Protein AF-N9R9U5-F1 (afdb_monomer_lite)

Organism: NCBI:txid280147

pLDDT: mean 88.11, std 8.12, range [57.06, 96.94]

Secondary structure (DSSP, 8-state):
--HHHHHHHHHHHHHHHHHSHHHHHHTT-HHHHHHHHHHHHHHHTT-TTEEEEEEETTEEEEEETTS-EEEEESSSS--TT-HHHHHHHHHHHHIIIII--

Radius of gyration: 12.56 Å; chains: 1; bounding box: 31×30×32 Å

Structure (mmCIF, N/CA/C/O backbone):
data_AF-N9R9U5-F1
#
_entry.id   AF-N9R9U5-F1
#
loop_
_atom_site.group_PDB
_atom_site.id
_atom_site.type_symbol
_atom_site.label_atom_id
_atom_site.label_alt_id
_atom_site.label_comp_id
_atom_site.label_asym_id
_atom_site.label_entity_id
_atom_site.label_seq_id
_atom_site.pdbx_PDB_ins_code
_atom_site.Cartn_x
_atom_site.Cartn_y
_atom_site.Cartn_z
_atom_site.occupancy
_atom_site.B_iso_or_equiv
_atom_site.auth_seq_id
_atom_site.auth_comp_id
_atom_site.auth_asym_id
_atom_site.auth_atom_id
_atom_site.pdbx_PDB_model_num
ATOM 1 N N . MET A 1 1 ? 9.917 -7.541 -10.861 1.00 79.75 1 MET A N 1
ATOM 2 C CA . MET A 1 1 ? 9.066 -8.559 -10.193 1.00 79.75 1 MET A CA 1
ATOM 3 C C . MET A 1 1 ? 7.781 -8.653 -10.992 1.00 79.75 1 MET A C 1
ATOM 5 O O . MET A 1 1 ? 7.340 -7.608 -11.439 1.00 79.75 1 MET A O 1
ATOM 9 N N . VAL A 1 2 ? 7.200 -9.837 -11.212 1.00 88.19 2 VAL A N 1
ATOM 10 C CA . VAL A 1 2 ? 5.940 -9.924 -11.981 1.00 88.19 2 VAL A CA 1
ATOM 11 C C . VAL A 1 2 ? 4.761 -9.396 -11.160 1.00 88.19 2 VAL A C 1
ATOM 13 O O . VAL A 1 2 ? 4.727 -9.582 -9.942 1.00 88.19 2 VAL A O 1
ATOM 16 N N . ILE A 1 3 ? 3.782 -8.769 -11.818 1.00 90.50 3 ILE A N 1
ATOM 17 C CA . ILE A 1 3 ? 2.635 -8.125 -11.154 1.00 90.50 3 ILE A CA 1
ATOM 18 C C . ILE A 1 3 ? 1.865 -9.057 -10.204 1.00 90.50 3 ILE A C 1
ATOM 20 O O . ILE A 1 3 ? 1.477 -8.637 -9.117 1.00 90.50 3 ILE A O 1
ATOM 24 N N . SER A 1 4 ? 1.730 -10.344 -10.541 1.00 90.88 4 SER A N 1
ATOM 25 C CA . SER A 1 4 ? 1.052 -11.333 -9.691 1.00 90.88 4 SER A CA 1
ATOM 26 C C . SER A 1 4 ? 1.755 -11.548 -8.347 1.00 90.88 4 SER A C 1
ATOM 28 O O . SER A 1 4 ? 1.096 -11.676 -7.321 1.00 90.88 4 SER A O 1
ATOM 30 N N . GLN A 1 5 ? 3.090 -11.521 -8.319 1.00 91.19 5 GLN A N 1
ATOM 31 C CA . GLN A 1 5 ? 3.861 -11.626 -7.076 1.00 91.19 5 GLN A CA 1
ATOM 32 C C . GLN A 1 5 ? 3.714 -10.370 -6.213 1.00 91.19 5 GLN A C 1
ATOM 34 O O . GLN A 1 5 ? 3.654 -10.480 -4.989 1.00 91.19 5 GLN A O 1
ATOM 39 N N . ILE A 1 6 ? 3.635 -9.190 -6.840 1.00 92.06 6 ILE A N 1
ATOM 40 C CA . ILE A 1 6 ? 3.391 -7.923 -6.139 1.00 92.06 6 ILE A CA 1
ATOM 41 C C . ILE A 1 6 ? 2.003 -7.961 -5.500 1.00 92.06 6 ILE A C 1
ATOM 43 O O . ILE A 1 6 ? 1.889 -7.726 -4.302 1.00 92.06 6 ILE A O 1
ATOM 47 N N . MET A 1 7 ? 0.968 -8.325 -6.264 1.00 95.00 7 MET A N 1
ATOM 48 C CA . MET A 1 7 ? -0.404 -8.445 -5.759 1.00 95.00 7 MET A CA 1
ATOM 49 C C . MET A 1 7 ? -0.491 -9.370 -4.546 1.00 95.00 7 MET A C 1
ATOM 51 O O . MET A 1 7 ? -1.023 -8.957 -3.523 1.00 95.00 7 MET A O 1
ATOM 55 N N . THR A 1 8 ? 0.079 -10.577 -4.620 1.00 95.12 8 THR A N 1
ATOM 56 C CA . THR A 1 8 ? 0.044 -11.533 -3.501 1.00 95.12 8 THR A CA 1
ATOM 57 C C . THR A 1 8 ? 0.717 -10.983 -2.245 1.00 95.12 8 THR A C 1
ATOM 59 O O . THR A 1 8 ? 0.186 -11.137 -1.149 1.00 95.12 8 THR A O 1
ATOM 62 N N . ARG A 1 9 ? 1.873 -10.322 -2.384 1.00 94.31 9 ARG A N 1
ATOM 63 C CA . ARG A 1 9 ? 2.577 -9.732 -1.234 1.00 94.31 9 ARG A CA 1
ATOM 64 C C . ARG A 1 9 ? 1.796 -8.586 -0.611 1.00 94.31 9 ARG A C 1
ATOM 66 O O . ARG A 1 9 ? 1.713 -8.508 0.607 1.00 94.31 9 ARG A O 1
ATOM 73 N N . LEU A 1 10 ? 1.223 -7.715 -1.437 1.00 95.56 10 LEU A N 1
ATOM 74 C CA . LEU A 1 10 ? 0.399 -6.610 -0.961 1.00 95.56 10 LEU A CA 1
ATOM 75 C C . LEU A 1 10 ? -0.873 -7.110 -0.274 1.00 95.56 10 LEU A C 1
ATOM 77 O O . LEU A 1 10 ? -1.281 -6.533 0.726 1.00 95.56 10 LEU A O 1
ATOM 81 N N . ASP A 1 11 ? -1.489 -8.177 -0.785 1.00 96.56 11 ASP A N 1
ATOM 82 C CA . ASP A 1 11 ? -2.679 -8.776 -0.179 1.00 96.56 11 ASP A CA 1
ATOM 83 C C . ASP A 1 11 ? -2.388 -9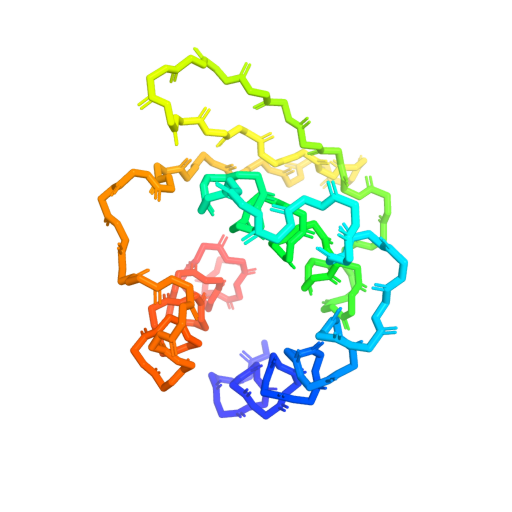.291 1.242 1.00 96.56 11 ASP A C 1
ATOM 85 O O . ASP A 1 11 ? -3.127 -8.976 2.175 1.00 96.56 11 ASP A O 1
ATOM 89 N N . GLN A 1 12 ? -1.258 -9.985 1.414 1.00 95.94 12 GLN A N 1
ATOM 90 C CA . GLN A 1 12 ? -0.770 -10.450 2.717 1.00 95.94 12 GLN A CA 1
ATOM 91 C C . GLN A 1 12 ? -0.420 -9.286 3.651 1.00 95.94 12 GLN A C 1
ATOM 93 O O . GLN A 1 12 ? -0.813 -9.286 4.817 1.00 95.94 12 GLN A O 1
ATOM 98 N N . GLU A 1 13 ? 0.290 -8.279 3.138 1.00 95.62 13 GLU A N 1
ATOM 99 C CA . GLU A 1 13 ? 0.644 -7.079 3.900 1.00 95.62 13 GLU A CA 1
ATOM 100 C C . GLU A 1 13 ? -0.606 -6.327 4.360 1.00 95.62 13 GLU A C 1
ATOM 102 O O . GLU A 1 13 ? -0.641 -5.815 5.471 1.00 95.62 13 GLU A O 1
ATOM 107 N N . TYR A 1 14 ? -1.660 -6.276 3.541 1.00 96.94 14 TYR A N 1
ATOM 108 C CA . TYR A 1 14 ? -2.911 -5.606 3.898 1.00 96.94 14 TYR A CA 1
ATOM 109 C C . TYR A 1 14 ? -3.554 -6.257 5.119 1.00 96.94 14 TYR A C 1
ATOM 111 O O . TYR A 1 14 ? -3.944 -5.562 6.059 1.00 96.94 14 TYR A O 1
ATOM 119 N N . ASP A 1 15 ? -3.607 -7.588 5.144 1.00 96.56 15 ASP A N 1
ATOM 120 C CA . ASP A 1 15 ? -4.185 -8.327 6.264 1.00 96.56 15 ASP A CA 1
ATOM 121 C C . ASP A 1 15 ? -3.353 -8.172 7.547 1.00 96.56 15 ASP A C 1
ATOM 123 O O . ASP A 1 15 ? -3.922 -8.021 8.632 1.00 96.56 15 ASP A O 1
ATOM 127 N N . LEU A 1 16 ? -2.020 -8.133 7.434 1.00 96.12 16 LEU A N 1
ATOM 128 C CA . LEU A 1 16 ? -1.120 -7.842 8.558 1.00 96.12 16 LEU A CA 1
ATOM 129 C C . LEU A 1 16 ? -1.275 -6.398 9.050 1.00 96.12 16 LEU A C 1
ATOM 131 O O . LEU A 1 16 ? -1.366 -6.145 10.253 1.00 96.12 16 LEU A O 1
ATOM 135 N N . PHE A 1 17 ? -1.365 -5.442 8.127 1.00 96.12 17 PHE A N 1
ATOM 136 C CA . PHE A 1 17 ? -1.494 -4.029 8.442 1.00 96.12 17 PHE A CA 1
ATOM 137 C C . PHE A 1 17 ? -2.779 -3.733 9.218 1.00 96.12 17 PHE A C 1
ATOM 139 O O . PHE A 1 17 ? -2.727 -2.970 10.181 1.00 96.12 17 PHE A O 1
ATOM 146 N N . LEU A 1 18 ? -3.906 -4.375 8.887 1.00 95.69 18 LEU A N 1
ATOM 147 C CA . LEU A 1 18 ? -5.160 -4.237 9.644 1.00 95.69 18 LEU A CA 1
ATOM 148 C C . LEU A 1 18 ? -5.027 -4.632 11.126 1.00 95.69 18 LEU A C 1
ATOM 150 O O . LEU A 1 18 ? -5.759 -4.121 11.979 1.00 95.69 18 LEU A O 1
ATOM 154 N N . GLN A 1 19 ? -4.090 -5.525 11.442 1.00 95.56 19 GLN A N 1
ATOM 155 C CA . GLN A 1 19 ? -3.808 -5.972 12.808 1.00 95.56 19 GLN A CA 1
ATOM 156 C C . GLN A 1 19 ? -2.784 -5.074 13.523 1.00 95.56 19 GLN A C 1
ATOM 158 O O . GLN A 1 19 ? -2.610 -5.179 14.736 1.00 95.56 19 GLN A O 1
ATOM 163 N N . SER A 1 20 ? -2.117 -4.172 12.798 1.00 93.69 20 SER A N 1
ATOM 164 C CA . SER A 1 20 ? -1.065 -3.315 13.340 1.00 93.69 20 SER A CA 1
ATOM 165 C C . SER A 1 20 ? -1.603 -2.207 14.253 1.00 93.69 20 SER A C 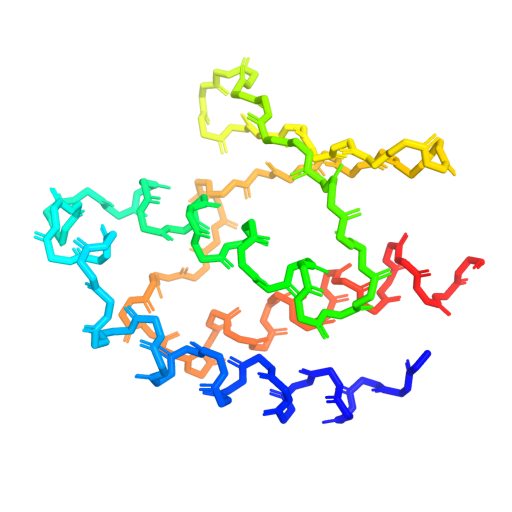1
ATOM 167 O O . SER A 1 20 ? -2.703 -1.674 14.075 1.00 93.69 20 SER A O 1
ATOM 169 N N . GLN A 1 21 ? -0.769 -1.775 15.203 1.00 93.56 21 GLN A N 1
ATOM 170 C CA . GLN A 1 21 ? -1.054 -0.598 16.027 1.00 93.56 21 GLN A CA 1
ATOM 171 C C . GLN A 1 21 ? -1.184 0.676 15.173 1.00 93.56 21 GLN A C 1
ATOM 173 O O . GLN A 1 21 ? -2.012 1.536 15.475 1.00 93.56 21 GLN A O 1
ATOM 178 N N . SER A 1 22 ? -0.417 0.773 14.081 1.00 90.88 22 SER A N 1
ATOM 179 C CA . SER A 1 22 ? -0.464 1.889 13.131 1.00 90.88 22 SER A CA 1
ATOM 180 C C . SER A 1 22 ? -1.850 2.054 12.514 1.00 90.88 22 SER A C 1
ATOM 182 O O . SER A 1 22 ? -2.368 3.172 12.478 1.00 90.88 22 SER A O 1
ATOM 184 N N . TYR A 1 23 ? -2.481 0.949 12.101 1.00 94.00 23 TYR A N 1
ATOM 185 C CA . TYR A 1 23 ? -3.861 0.960 11.619 1.00 94.00 23 TYR A CA 1
ATOM 186 C C . TYR A 1 23 ? -4.827 1.406 12.717 1.00 94.00 23 TYR A C 1
ATOM 188 O O . TYR A 1 23 ? -5.625 2.315 12.499 1.00 94.00 23 TYR A O 1
ATOM 196 N N . GLN A 1 24 ? -4.729 0.836 13.922 1.00 94.06 24 GLN A N 1
ATOM 197 C CA . GLN A 1 24 ? -5.641 1.181 15.020 1.00 94.06 24 GLN A CA 1
ATOM 198 C C . GLN A 1 24 ? -5.570 2.664 15.409 1.00 94.06 24 GLN A C 1
ATOM 200 O O . GLN A 1 24 ? -6.608 3.276 15.664 1.00 94.06 24 GLN A O 1
ATOM 205 N N . ALA A 1 25 ? -4.371 3.254 15.394 1.00 94.31 25 ALA A N 1
ATOM 206 C CA . ALA A 1 25 ? -4.157 4.670 15.682 1.00 94.31 25 ALA A CA 1
ATOM 207 C C . ALA A 1 25 ? -4.744 5.609 14.609 1.00 94.31 25 ALA A C 1
ATOM 209 O O . ALA A 1 25 ? -5.109 6.740 14.924 1.00 94.31 25 ALA A O 1
ATOM 210 N N . HIS A 1 26 ? -4.881 5.147 13.360 1.00 92.75 26 HIS A N 1
ATOM 211 C CA . HIS A 1 26 ? -5.265 5.984 12.214 1.00 92.75 26 HIS A CA 1
ATOM 212 C C . HIS A 1 26 ? -6.544 5.532 11.502 1.00 92.75 26 HIS A C 1
ATOM 214 O O . HIS A 1 26 ? -6.896 6.097 10.470 1.00 92.75 26 HIS A O 1
ATOM 220 N N . LYS A 1 27 ? -7.284 4.564 12.058 1.00 91.19 27 LYS A N 1
ATOM 221 C CA . LYS A 1 27 ? -8.460 3.928 11.432 1.00 91.19 27 LYS A CA 1
ATOM 222 C C . LYS A 1 27 ? -9.557 4.890 10.956 1.00 91.19 27 LYS A C 1
ATOM 224 O O . LYS A 1 27 ? -10.350 4.534 10.093 1.00 91.19 27 LYS A O 1
ATOM 229 N N . ASN A 1 28 ? -9.595 6.104 11.505 1.00 91.31 28 ASN A N 1
ATOM 230 C CA . ASN A 1 28 ? -10.574 7.138 11.163 1.00 91.31 28 ASN A CA 1
ATOM 231 C C . ASN A 1 28 ? -10.101 8.098 10.054 1.00 91.31 28 ASN A C 1
ATOM 233 O O . ASN A 1 28 ? -10.847 8.995 9.675 1.00 91.31 28 ASN A O 1
ATOM 237 N N . SER A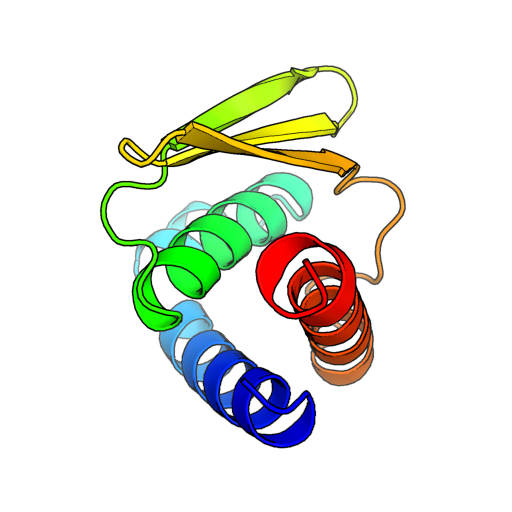 1 29 ? -8.874 7.949 9.545 1.00 92.06 29 SER A N 1
ATOM 238 C CA . SER A 1 29 ? -8.298 8.813 8.512 1.00 92.06 29 SER A CA 1
ATOM 239 C C . SER A 1 29 ? -7.889 7.991 7.296 1.00 92.06 29 SER A C 1
ATOM 241 O O . SER A 1 29 ? -6.833 7.362 7.272 1.00 92.06 29 SER A O 1
ATOM 243 N N . GLU A 1 30 ? -8.724 8.016 6.257 1.00 92.25 30 GLU A N 1
ATOM 244 C CA . GLU A 1 30 ? -8.494 7.245 5.031 1.00 92.25 30 GLU A CA 1
ATOM 245 C C . GLU A 1 30 ? -7.147 7.580 4.379 1.00 92.25 30 GLU A C 1
ATOM 247 O O . GLU A 1 30 ? -6.406 6.680 3.990 1.00 92.25 30 GLU A O 1
ATOM 252 N N . ILE A 1 31 ? -6.800 8.867 4.302 1.00 90.94 31 ILE A N 1
ATOM 253 C CA . ILE A 1 31 ? -5.545 9.294 3.681 1.00 90.94 31 ILE A CA 1
ATOM 254 C C . ILE A 1 31 ? -4.325 8.825 4.485 1.00 90.94 31 ILE A C 1
ATOM 256 O O . ILE A 1 31 ? -3.336 8.387 3.899 1.00 90.94 31 ILE A O 1
ATOM 260 N N . ALA A 1 32 ? -4.413 8.841 5.821 1.00 90.56 32 ALA A N 1
ATOM 261 C CA . ALA A 1 32 ? -3.339 8.358 6.680 1.00 90.56 32 ALA A CA 1
ATOM 262 C C . ALA A 1 32 ? -3.169 6.841 6.552 1.00 90.56 32 ALA A C 1
ATOM 264 O O . ALA A 1 32 ? -2.042 6.373 6.426 1.00 90.56 32 ALA A O 1
ATOM 265 N N . LEU A 1 33 ? -4.269 6.079 6.510 1.00 94.12 33 LEU A N 1
ATOM 266 C CA . LEU A 1 33 ? -4.217 4.633 6.279 1.00 94.12 33 LEU A CA 1
ATOM 267 C C . LEU A 1 33 ? -3.560 4.296 4.941 1.00 94.12 33 LEU A C 1
ATOM 269 O O . LEU A 1 33 ? -2.661 3.460 4.907 1.00 94.12 33 LEU A O 1
ATOM 273 N N . LYS A 1 34 ? -3.959 4.977 3.857 1.00 94.25 34 LYS A N 1
ATOM 274 C CA . LYS A 1 34 ? -3.353 4.786 2.532 1.00 94.25 34 LYS A CA 1
ATOM 275 C C . LYS A 1 34 ? -1.851 5.072 2.561 1.00 94.25 34 LYS A C 1
ATOM 277 O O . LYS A 1 34 ? -1.085 4.266 2.047 1.00 94.25 34 LYS A O 1
ATOM 282 N N . ALA A 1 35 ? -1.429 6.180 3.174 1.00 91.12 35 ALA A N 1
ATOM 283 C CA . ALA A 1 35 ? -0.020 6.570 3.234 1.00 91.12 35 ALA A CA 1
ATOM 284 C C . ALA A 1 35 ? 0.825 5.601 4.076 1.00 91.12 35 ALA A C 1
ATOM 286 O O . ALA A 1 35 ? 1.902 5.189 3.646 1.00 91.12 35 ALA A O 1
ATOM 287 N N . LEU A 1 36 ? 0.318 5.202 5.247 1.00 92.44 36 LEU A N 1
ATOM 288 C CA . LEU A 1 36 ? 0.980 4.242 6.131 1.00 92.44 36 LEU A CA 1
ATOM 289 C C . LEU A 1 36 ? 1.108 2.876 5.463 1.00 92.44 36 LEU A C 1
ATOM 291 O O . LEU A 1 36 ? 2.199 2.318 5.420 1.00 92.44 36 LEU A O 1
ATOM 295 N N . PHE A 1 37 ? 0.020 2.369 4.884 1.00 94.62 37 PHE A N 1
ATOM 296 C CA . PHE A 1 37 ? 0.056 1.096 4.180 1.00 94.62 37 PHE A CA 1
ATOM 297 C C . PHE A 1 37 ? 1.013 1.125 2.988 1.00 94.62 37 PHE A C 1
ATOM 299 O O . PHE A 1 37 ? 1.765 0.180 2.785 1.00 94.62 37 PHE A O 1
ATOM 306 N N . PHE A 1 38 ? 1.026 2.213 2.213 1.00 91.50 38 PHE A N 1
ATOM 307 C CA . PHE A 1 38 ? 1.962 2.362 1.101 1.00 91.50 38 PHE A CA 1
ATOM 308 C C . PHE A 1 38 ? 3.421 2.322 1.585 1.00 91.50 38 PHE A C 1
ATOM 310 O O . PHE A 1 38 ? 4.263 1.701 0.940 1.00 91.50 38 PHE A O 1
ATOM 317 N N . SER A 1 39 ? 3.721 2.927 2.742 1.00 89.25 39 SER A N 1
ATOM 318 C CA . SER A 1 39 ? 5.046 2.838 3.370 1.00 89.25 39 SER A CA 1
ATOM 319 C C . SER A 1 39 ? 5.432 1.393 3.704 1.00 89.25 39 SER A C 1
ATOM 321 O O . SER A 1 39 ? 6.515 0.948 3.325 1.00 89.25 39 SER A O 1
ATOM 323 N N . GLU A 1 40 ? 4.545 0.643 4.365 1.00 89.94 40 GLU A N 1
ATOM 324 C CA . GLU A 1 40 ? 4.796 -0.764 4.713 1.00 89.94 40 GLU A CA 1
ATOM 325 C C . GLU A 1 40 ? 4.925 -1.648 3.462 1.00 89.94 40 GLU A C 1
ATOM 327 O O . GLU A 1 40 ? 5.863 -2.436 3.343 1.00 89.94 40 GLU A O 1
ATOM 332 N N . ALA A 1 41 ? 4.070 -1.431 2.461 1.00 90.56 41 ALA A N 1
ATOM 333 C CA . ALA A 1 41 ? 4.129 -2.112 1.173 1.00 90.56 41 ALA A CA 1
ATOM 334 C C . ALA A 1 41 ? 5.500 -1.968 0.488 1.00 90.56 41 ALA A C 1
ATOM 336 O O . ALA A 1 41 ? 6.049 -2.953 -0.013 1.00 90.56 41 ALA A O 1
ATOM 337 N N . LEU A 1 42 ? 6.085 -0.764 0.485 1.00 88.25 42 LEU A N 1
ATOM 338 C CA . LEU A 1 42 ? 7.419 -0.537 -0.081 1.00 88.25 42 LEU A CA 1
ATOM 339 C C . LEU A 1 42 ? 8.505 -1.313 0.675 1.00 88.25 42 LEU A C 1
ATOM 341 O O . LEU A 1 42 ? 9.355 -1.948 0.041 1.00 88.25 42 LEU A O 1
ATOM 345 N N . LYS A 1 43 ? 8.452 -1.335 2.014 1.00 86.69 43 LYS A N 1
ATOM 346 C CA . LYS A 1 43 ? 9.397 -2.109 2.837 1.00 86.69 43 LYS A CA 1
ATOM 347 C C . LYS A 1 43 ? 9.330 -3.600 2.491 1.00 86.69 43 LYS A C 1
ATOM 349 O O . LYS A 1 43 ? 10.364 -4.210 2.207 1.00 86.69 43 LYS A O 1
ATOM 354 N N . THR A 1 44 ? 8.123 -4.162 2.409 1.00 87.06 44 THR A N 1
ATOM 355 C CA . THR A 1 44 ? 7.881 -5.578 2.068 1.00 87.06 44 THR A CA 1
ATOM 356 C C . THR A 1 44 ? 8.333 -5.934 0.642 1.00 87.06 44 THR A C 1
ATOM 358 O O . THR A 1 44 ? 8.722 -7.071 0.347 1.00 87.06 44 THR A O 1
ATOM 361 N N . LEU A 1 45 ? 8.376 -4.955 -0.262 1.00 86.12 45 LEU A N 1
ATOM 362 C CA . LEU A 1 45 ? 8.811 -5.125 -1.651 1.00 86.12 45 LEU A CA 1
ATOM 363 C C . LEU A 1 45 ? 10.314 -4.894 -1.885 1.00 86.12 45 LEU A C 1
ATOM 365 O O . LEU A 1 45 ? 10.743 -4.816 -3.036 1.00 86.12 45 LEU A O 1
ATOM 369 N N . LYS A 1 46 ? 11.128 -4.915 -0.818 1.00 78.88 46 LYS A N 1
ATOM 370 C CA . LYS A 1 46 ? 12.588 -4.694 -0.836 1.00 78.88 46 LYS A CA 1
ATOM 371 C C . LYS A 1 46 ? 13.011 -3.253 -1.130 1.00 78.88 46 LYS A C 1
ATOM 373 O O . LYS A 1 46 ? 14.135 -3.031 -1.575 1.00 78.88 46 LYS A O 1
ATOM 378 N N . TYR A 1 47 ? 12.169 -2.289 -0.779 1.00 76.81 47 TYR A N 1
ATOM 379 C CA . TYR A 1 47 ? 12.564 -0.891 -0.630 1.00 76.81 47 TYR A CA 1
ATOM 380 C C . TYR A 1 47 ? 12.547 -0.522 0.862 1.00 76.81 47 TYR A C 1
ATOM 382 O O . TYR A 1 47 ? 11.793 0.363 1.274 1.00 76.81 47 TYR A O 1
ATOM 390 N N . PRO A 1 48 ? 13.334 -1.223 1.716 1.00 68.75 48 PRO A N 1
ATOM 391 C CA . PRO A 1 48 ? 13.479 -0.818 3.104 1.00 68.75 48 PRO A CA 1
ATOM 392 C C . PRO A 1 48 ? 14.133 0.568 3.127 1.00 68.75 48 PRO A C 1
ATOM 394 O O . PRO A 1 48 ? 14.911 0.903 2.233 1.00 68.75 48 PRO A O 1
ATOM 397 N N . HIS A 1 49 ? 13.809 1.372 4.138 1.00 73.25 49 HIS A N 1
ATOM 398 C CA . HIS A 1 49 ? 14.261 2.766 4.251 1.00 73.25 49 HIS A CA 1
ATOM 399 C C . HIS A 1 49 ? 13.643 3.722 3.215 1.00 73.25 49 HIS A C 1
ATOM 401 O O . HIS A 1 49 ? 14.253 4.718 2.841 1.00 73.25 49 HIS A O 1
ATOM 407 N N . SER A 1 50 ? 12.433 3.419 2.741 1.00 75.38 50 SER A N 1
ATOM 408 C CA . SER A 1 50 ? 11.638 4.392 2.000 1.00 75.38 50 SER A CA 1
ATOM 409 C C . SER A 1 50 ? 10.957 5.383 2.944 1.00 75.38 50 SER A C 1
ATOM 411 O O . SER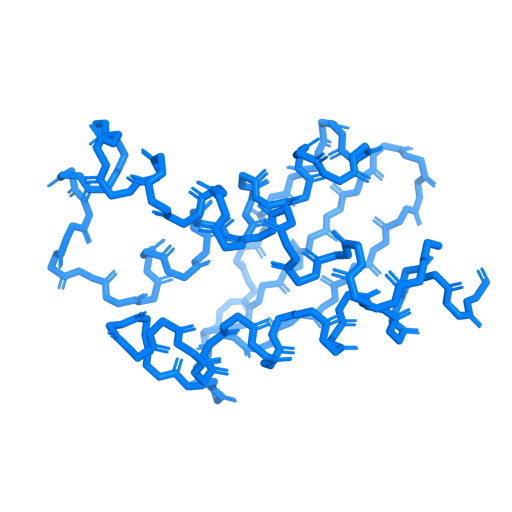 A 1 50 ? 10.143 4.985 3.780 1.00 75.38 50 SER A O 1
ATOM 413 N N . ASP A 1 51 ? 11.258 6.664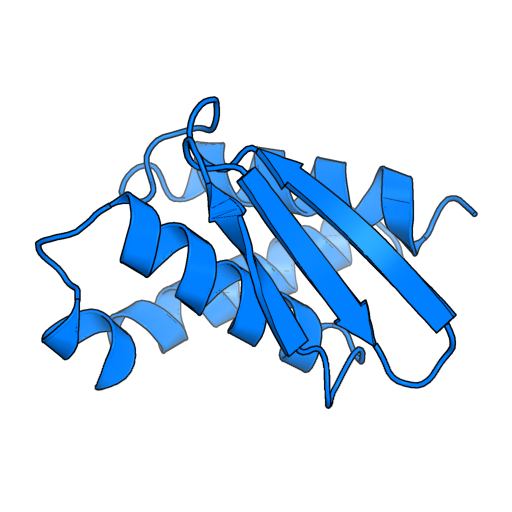 2.768 1.00 78.44 51 ASP A N 1
ATOM 414 C CA . ASP A 1 51 ? 10.612 7.772 3.459 1.00 78.44 51 ASP A CA 1
ATOM 415 C C . ASP A 1 51 ? 9.376 8.244 2.697 1.00 78.44 51 ASP A C 1
ATOM 417 O O . ASP A 1 51 ? 9.327 8.224 1.464 1.00 78.44 51 ASP A O 1
ATOM 421 N N . VAL A 1 52 ? 8.372 8.689 3.452 1.00 82.44 52 VAL A N 1
ATOM 422 C CA . VAL A 1 52 ? 7.114 9.219 2.923 1.00 82.44 52 VAL A CA 1
ATOM 423 C C . VAL A 1 52 ? 7.023 10.698 3.259 1.00 82.44 52 VAL A C 1
ATOM 425 O O . VAL A 1 52 ? 6.880 11.071 4.421 1.00 82.44 52 VAL A O 1
ATOM 428 N N . VAL A 1 53 ? 7.068 11.547 2.238 1.00 84.62 53 VAL A N 1
ATOM 429 C CA . VAL A 1 53 ? 6.963 13.000 2.381 1.00 84.62 53 VAL A CA 1
ATOM 430 C C . VAL A 1 53 ? 5.619 13.452 1.830 1.00 84.62 53 VAL A C 1
ATOM 432 O O . VAL A 1 53 ? 5.327 13.275 0.648 1.00 84.62 53 VAL A O 1
ATOM 435 N N . ALA A 1 54 ? 4.783 14.048 2.676 1.00 84.62 54 ALA A N 1
ATOM 436 C CA . ALA A 1 54 ? 3.552 14.677 2.214 1.00 84.62 54 ALA A CA 1
ATOM 437 C C . ALA A 1 54 ? 3.890 15.950 1.421 1.00 84.62 54 ALA A C 1
ATOM 439 O O . ALA A 1 54 ? 4.558 16.843 1.935 1.00 84.62 54 ALA A O 1
ATOM 440 N N . LEU A 1 55 ? 3.401 16.046 0.183 1.00 85.38 55 LEU A N 1
ATOM 441 C CA . LEU A 1 55 ? 3.549 17.232 -0.672 1.00 85.38 55 LEU A CA 1
ATOM 442 C C . LEU A 1 55 ? 2.356 18.199 -0.553 1.00 85.38 55 LEU A C 1
ATOM 444 O O . LEU A 1 55 ? 2.374 19.282 -1.131 1.00 85.38 55 LEU A O 1
ATOM 448 N N . GLY A 1 56 ? 1.314 17.809 0.191 1.00 81.06 56 GLY A N 1
ATOM 449 C CA . GLY A 1 56 ? 0.044 18.531 0.295 1.00 81.06 56 GLY A CA 1
ATOM 450 C C . GLY A 1 56 ? -1.022 18.003 -0.671 1.00 81.06 56 GLY A C 1
ATOM 451 O O . GLY A 1 56 ? -0.730 17.271 -1.615 1.00 81.06 56 GLY A O 1
ATOM 452 N N . GLY A 1 57 ? -2.296 18.311 -0.396 1.00 79.81 57 GLY A N 1
ATOM 453 C CA . GLY A 1 57 ? -3.422 17.941 -1.272 1.00 79.81 57 GLY A CA 1
ATOM 454 C C . GLY A 1 57 ? -3.613 16.434 -1.507 1.00 79.81 57 GLY A C 1
ATOM 455 O O . GLY A 1 57 ? -4.151 16.047 -2.537 1.00 79.81 57 GLY A O 1
ATOM 456 N N . GLY A 1 58 ? -3.131 15.576 -0.599 1.00 80.19 58 GLY A N 1
ATOM 457 C CA . GLY A 1 58 ? -3.163 14.116 -0.763 1.00 80.19 58 GLY A CA 1
ATOM 458 C C . GLY A 1 58 ? -2.078 13.550 -1.687 1.00 80.19 58 GLY A C 1
ATOM 459 O O . GLY A 1 58 ? -2.078 12.350 -1.952 1.00 80.19 58 GLY A O 1
ATOM 460 N N . SER A 1 59 ? -1.139 14.385 -2.141 1.00 85.56 59 SER A N 1
ATOM 461 C CA . SER A 1 59 ? 0.055 13.956 -2.869 1.00 85.56 59 SER A CA 1
ATOM 462 C C . SER A 1 59 ? 1.194 13.623 -1.912 1.00 85.56 59 SER A C 1
ATOM 464 O O . SER A 1 59 ? 1.437 14.332 -0.933 1.00 85.56 59 SER A O 1
ATOM 466 N N . TYR A 1 60 ? 1.904 12.544 -2.216 1.00 86.75 60 TYR A N 1
ATOM 467 C CA . TYR A 1 60 ? 3.004 12.011 -1.428 1.00 86.75 60 TYR A CA 1
ATOM 468 C C . TYR A 1 60 ? 4.187 11.700 -2.336 1.00 86.75 60 TYR A C 1
ATOM 470 O O . TYR A 1 60 ? 4.015 11.161 -3.430 1.00 86.75 60 TYR A O 1
ATOM 478 N N . LYS A 1 61 ? 5.387 12.023 -1.864 1.00 86.50 61 LYS A N 1
ATOM 479 C CA . LYS A 1 61 ? 6.649 11.608 -2.464 1.00 86.50 61 LYS A CA 1
ATOM 480 C C . LYS A 1 61 ? 7.244 10.497 -1.615 1.00 86.50 61 LYS A C 1
ATOM 482 O O . LYS A 1 61 ? 7.467 10.680 -0.421 1.00 86.50 61 LYS A O 1
ATOM 487 N N . PHE A 1 62 ? 7.498 9.361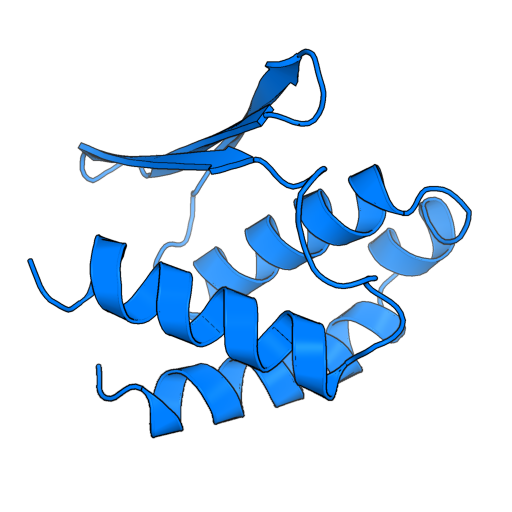 -2.241 1.00 83.00 62 PHE A N 1
ATOM 488 C CA . PHE A 1 62 ? 8.165 8.219 -1.639 1.00 83.00 62 PHE A CA 1
ATOM 489 C C . PHE A 1 62 ? 9.606 8.194 -2.124 1.00 83.00 62 PHE A C 1
ATOM 491 O O . PHE A 1 62 ? 9.836 8.162 -3.330 1.00 83.00 62 PHE A O 1
ATOM 498 N N . ILE A 1 63 ? 10.563 8.242 -1.202 1.00 80.69 63 ILE A N 1
ATOM 499 C CA . ILE A 1 63 ? 11.991 8.341 -1.525 1.00 80.69 63 ILE A CA 1
ATOM 500 C C . ILE A 1 63 ? 12.711 7.172 -0.878 1.00 80.69 63 ILE A C 1
ATOM 502 O O . ILE A 1 63 ? 12.542 6.948 0.312 1.00 80.69 63 ILE A O 1
ATOM 506 N N . ASN A 1 64 ? 13.514 6.431 -1.631 1.00 79.50 64 ASN A N 1
ATOM 507 C CA . ASN A 1 64 ? 14.448 5.455 -1.077 1.00 79.50 64 ASN A CA 1
ATOM 508 C C . ASN A 1 64 ? 15.890 5.976 -1.196 1.00 79.50 64 ASN A C 1
ATOM 510 O O . ASN A 1 64 ? 16.226 6.658 -2.164 1.00 79.50 64 ASN A O 1
ATOM 514 N N . PHE A 1 65 ? 16.758 5.578 -0.263 1.00 66.06 65 PHE A N 1
ATOM 515 C CA . PHE A 1 65 ? 18.196 5.879 -0.273 1.00 66.06 65 PHE A CA 1
ATOM 516 C C . PHE A 1 65 ? 18.910 5.496 -1.581 1.00 66.06 65 PHE A C 1
ATOM 518 O O . PHE A 1 65 ? 19.904 6.121 -1.934 1.00 66.06 65 PHE A O 1
ATOM 525 N N . ASN A 1 66 ? 18.383 4.534 -2.344 1.00 65.56 66 ASN A N 1
ATOM 526 C CA . ASN A 1 66 ? 18.932 4.129 -3.643 1.00 65.56 66 ASN A CA 1
ATOM 527 C C . ASN A 1 66 ? 18.456 4.998 -4.833 1.00 65.56 66 ASN A C 1
ATOM 529 O O . ASN A 1 66 ? 18.341 4.492 -5.947 1.00 65.56 66 ASN A O 1
ATOM 533 N N . HIS A 1 67 ? 18.155 6.285 -4.616 1.00 67.69 67 HIS A N 1
ATOM 534 C CA . HIS A 1 67 ? 17.662 7.244 -5.627 1.00 67.69 67 HIS A CA 1
ATOM 535 C C . HIS A 1 67 ? 16.312 6.898 -6.282 1.00 67.69 67 HIS A C 1
ATOM 537 O O . HIS A 1 67 ? 15.960 7.465 -7.316 1.00 67.69 67 HIS A O 1
ATOM 543 N N . PHE A 1 68 ? 15.534 5.987 -5.695 1.00 75.50 68 PHE A N 1
ATOM 544 C CA . PHE A 1 68 ? 14.166 5.748 -6.145 1.00 75.50 68 PHE A CA 1
ATOM 545 C C . PHE A 1 68 ? 13.254 6.848 -5.602 1.00 75.50 68 PHE A C 1
ATOM 547 O O . PHE A 1 68 ? 13.144 7.013 -4.387 1.00 75.50 68 PHE A O 1
ATOM 554 N N . GLU A 1 69 ? 12.586 7.569 -6.498 1.00 83.88 69 GLU A N 1
ATOM 555 C CA . GLU A 1 69 ? 11.570 8.559 -6.159 1.00 83.88 69 GLU A CA 1
ATOM 556 C C . GLU A 1 69 ? 10.254 8.218 -6.854 1.00 83.88 69 GLU A C 1
ATOM 558 O O . GLU A 1 69 ? 10.210 8.032 -8.069 1.00 83.88 69 GLU A O 1
ATOM 563 N N . LEU A 1 70 ? 9.165 8.182 -6.091 1.00 84.94 70 LEU A N 1
ATOM 564 C CA . LEU A 1 70 ? 7.830 7.945 -6.618 1.00 84.94 70 LEU A CA 1
ATOM 565 C C . LEU A 1 70 ? 6.851 8.970 -6.060 1.00 84.94 70 LEU A C 1
ATOM 567 O O . LEU A 1 70 ? 6.572 9.004 -4.864 1.00 84.94 70 LEU A O 1
ATOM 571 N N . ASN A 1 71 ? 6.298 9.786 -6.952 1.00 87.25 71 ASN A N 1
ATOM 572 C CA . ASN A 1 71 ? 5.205 10.689 -6.623 1.00 87.25 71 ASN A CA 1
ATOM 573 C C . ASN A 1 71 ? 3.875 9.966 -6.831 1.00 87.25 71 ASN A C 1
ATOM 575 O O . ASN A 1 71 ? 3.601 9.461 -7.919 1.00 87.25 71 ASN A O 1
ATOM 579 N N . VAL A 1 72 ? 3.038 9.941 -5.799 1.00 87.00 72 VAL A N 1
ATOM 580 C CA . VAL A 1 72 ? 1.718 9.310 -5.836 1.00 87.00 72 VAL A CA 1
ATOM 581 C C . VAL A 1 72 ? 0.690 10.255 -5.249 1.00 87.00 72 VAL A C 1
ATOM 583 O O . VAL A 1 72 ? 0.868 10.787 -4.155 1.00 87.00 72 VAL A O 1
ATOM 586 N N . ASN A 1 73 ? -0.424 10.423 -5.952 1.00 88.69 73 ASN A N 1
ATOM 587 C CA . ASN A 1 73 ? -1.601 11.061 -5.390 1.00 88.69 73 ASN A CA 1
ATOM 588 C C . ASN A 1 73 ? -2.489 9.986 -4.756 1.00 88.69 73 ASN A C 1
ATOM 590 O O . ASN A 1 73 ? -3.050 9.160 -5.466 1.00 88.69 73 ASN A O 1
ATOM 594 N N . LEU A 1 74 ? -2.599 9.986 -3.426 1.00 88.62 74 LEU A N 1
ATOM 595 C CA . LEU A 1 74 ? -3.428 9.038 -2.676 1.00 88.62 74 LEU A CA 1
ATOM 596 C C . LEU A 1 74 ? -4.894 9.483 -2.564 1.00 88.62 74 LEU A C 1
ATOM 598 O O . LEU A 1 74 ? -5.740 8.689 -2.142 1.00 88.62 74 LEU A O 1
ATOM 602 N N . PHE A 1 75 ? -5.211 10.722 -2.951 1.00 86.62 75 PHE A N 1
ATOM 603 C CA . PHE A 1 75 ? -6.578 11.239 -2.965 1.00 86.62 75 PHE A CA 1
ATOM 604 C C . PHE A 1 75 ? -7.412 10.593 -4.077 1.00 86.62 75 PHE A C 1
ATOM 606 O O . PHE A 1 75 ? -8.515 10.121 -3.817 1.00 86.62 75 PHE A O 1
ATOM 613 N N . ASP A 1 76 ? -6.853 10.495 -5.285 1.00 85.56 76 ASP A N 1
ATOM 614 C CA . ASP A 1 76 ? -7.519 9.936 -6.470 1.00 85.56 76 ASP A CA 1
ATOM 615 C C . ASP A 1 76 ? -7.276 8.423 -6.609 1.00 85.56 76 ASP A C 1
ATOM 617 O O . ASP A 1 76 ? -6.785 7.913 -7.616 1.00 85.56 76 ASP A O 1
ATOM 621 N N . THR A 1 77 ? -7.535 7.689 -5.526 1.00 92.50 77 THR A N 1
ATOM 622 C CA . THR A 1 77 ? -7.297 6.240 -5.453 1.00 92.50 77 THR A CA 1
ATOM 623 C C . THR A 1 77 ? -8.518 5.516 -4.910 1.00 92.50 77 THR A C 1
ATOM 625 O O . THR A 1 77 ? -9.289 6.109 -4.142 1.00 92.50 77 THR A O 1
ATOM 628 N N . PRO A 1 78 ? -8.686 4.217 -5.226 1.00 96.00 78 PRO A N 1
ATOM 629 C CA . PRO A 1 78 ? -9.722 3.406 -4.607 1.00 96.00 78 PRO A CA 1
ATOM 630 C C . PRO A 1 78 ? -9.693 3.517 -3.083 1.00 96.00 78 PRO A C 1
ATOM 632 O O . PRO A 1 78 ? -8.640 3.698 -2.464 1.00 96.00 78 PRO A O 1
ATOM 635 N N . GLN A 1 79 ? -10.869 3.410 -2.470 1.00 94.88 79 GLN A N 1
ATOM 636 C CA . GLN A 1 79 ? -10.971 3.516 -1.022 1.00 94.88 79 GLN A CA 1
ATOM 637 C C . GLN A 1 79 ? -10.158 2.424 -0.339 1.00 94.88 79 GLN A C 1
ATOM 639 O O . GLN A 1 79 ? -10.204 1.276 -0.775 1.00 94.88 79 GLN A O 1
ATOM 644 N N . PHE A 1 80 ? -9.491 2.756 0.769 1.00 94.94 80 PHE A N 1
ATOM 645 C CA . PHE A 1 80 ? -8.656 1.786 1.487 1.00 94.94 80 PHE A CA 1
ATOM 646 C C . PHE A 1 80 ? -9.455 0.533 1.880 1.00 94.94 80 PHE A C 1
ATOM 648 O O . PHE A 1 80 ? -9.009 -0.582 1.651 1.00 94.94 80 PHE A O 1
ATOM 655 N N . LYS A 1 81 ? -10.702 0.716 2.348 1.00 93.81 81 LYS A N 1
ATOM 656 C CA . LYS A 1 81 ? -11.632 -0.377 2.690 1.00 93.81 81 LYS A CA 1
ATOM 657 C C . LYS A 1 81 ? -11.975 -1.310 1.520 1.00 93.81 81 LYS A C 1
ATOM 659 O O . LYS A 1 81 ? -12.403 -2.437 1.750 1.00 93.81 81 LYS A O 1
ATOM 664 N N . ASN A 1 82 ? -11.831 -0.853 0.274 1.00 96.19 82 ASN A N 1
ATOM 665 C CA . ASN A 1 82 ? -11.969 -1.697 -0.906 1.00 96.19 82 ASN A CA 1
ATOM 666 C C . ASN A 1 82 ? -10.625 -2.387 -1.173 1.00 96.19 82 ASN A C 1
ATOM 668 O O . ASN A 1 82 ? -9.888 -1.973 -2.071 1.00 96.19 82 ASN A O 1
ATOM 672 N N . LYS A 1 83 ? -10.325 -3.436 -0.391 1.00 95.75 83 LYS A N 1
ATOM 673 C CA . LYS A 1 83 ? -9.068 -4.203 -0.466 1.00 95.75 83 LYS A CA 1
ATOM 674 C C . LYS A 1 83 ? -8.710 -4.544 -1.914 1.00 95.75 83 LYS A C 1
ATOM 676 O O . LYS A 1 83 ? -7.655 -4.152 -2.394 1.00 95.75 83 LYS A O 1
ATOM 681 N N . THR A 1 84 ? -9.612 -5.200 -2.642 1.00 95.56 84 THR A N 1
ATOM 682 C CA . THR A 1 84 ? -9.360 -5.642 -4.022 1.00 95.56 84 THR A CA 1
ATOM 683 C C . THR A 1 84 ? -9.024 -4.479 -4.953 1.00 95.56 84 THR A C 1
ATOM 685 O O . THR A 1 84 ? -8.019 -4.533 -5.660 1.00 95.56 84 THR A O 1
ATOM 688 N N . GLY A 1 85 ? -9.832 -3.413 -4.943 1.00 96.62 85 GLY A N 1
ATOM 689 C CA . GLY A 1 85 ? -9.604 -2.255 -5.809 1.00 96.62 85 GLY A CA 1
ATOM 690 C C . GLY A 1 85 ? -8.305 -1.527 -5.472 1.00 96.62 85 GLY A C 1
ATOM 691 O O . GLY A 1 85 ? -7.530 -1.189 -6.367 1.00 96.62 85 GLY A O 1
ATOM 692 N N . PHE A 1 86 ? -8.040 -1.330 -4.183 1.00 96.00 86 PHE A N 1
ATOM 693 C CA . PHE A 1 86 ? -6.854 -0.628 -3.714 1.00 96.00 86 PHE A CA 1
ATOM 694 C C . PHE A 1 86 ? -5.566 -1.418 -3.981 1.00 96.00 86 PHE A C 1
ATOM 696 O O . PHE A 1 86 ? -4.610 -0.856 -4.508 1.00 96.00 86 PHE A O 1
ATOM 703 N N . ILE A 1 87 ? -5.553 -2.729 -3.723 1.00 96.25 87 ILE A N 1
ATOM 704 C CA . ILE A 1 87 ? -4.394 -3.595 -3.991 1.00 96.25 87 ILE A CA 1
ATOM 705 C C . ILE A 1 87 ? -4.135 -3.735 -5.492 1.00 96.25 87 ILE A C 1
ATOM 707 O O . ILE A 1 87 ? -2.981 -3.708 -5.923 1.00 96.25 87 ILE A O 1
ATOM 711 N N . HIS A 1 88 ? -5.182 -3.820 -6.316 1.00 96.00 88 HIS A N 1
ATOM 712 C CA . HIS A 1 88 ? -5.029 -3.833 -7.770 1.00 96.00 88 HIS A CA 1
ATOM 713 C C . HIS A 1 88 ? -4.423 -2.521 -8.295 1.00 96.00 88 HIS A C 1
ATOM 715 O O . HIS A 1 88 ? -3.470 -2.535 -9.077 1.00 96.00 88 HIS A O 1
ATOM 721 N N . TRP A 1 89 ? -4.936 -1.375 -7.839 1.00 95.62 89 TRP A N 1
ATOM 722 C CA . TRP A 1 89 ? -4.377 -0.069 -8.190 1.00 95.62 89 TRP A CA 1
ATOM 723 C C . TRP A 1 89 ? -2.916 0.064 -7.733 1.00 95.62 89 TRP A C 1
ATOM 725 O O . TRP A 1 89 ? -2.055 0.475 -8.517 1.00 95.62 89 TRP A O 1
ATOM 735 N N . LEU A 1 90 ? -2.619 -0.335 -6.494 1.00 93.56 90 LEU A N 1
ATOM 736 C CA . LEU A 1 90 ? -1.286 -0.214 -5.918 1.00 93.56 90 LEU A CA 1
ATOM 737 C C . LEU A 1 90 ? -0.280 -1.115 -6.634 1.00 93.56 90 LEU A C 1
ATOM 739 O O . LEU A 1 90 ? 0.780 -0.649 -7.038 1.00 93.56 90 LEU A O 1
ATOM 743 N N . SER A 1 91 ? -0.616 -2.389 -6.843 1.00 93.75 91 SER A N 1
ATOM 744 C CA . SER A 1 91 ? 0.252 -3.329 -7.564 1.00 93.75 91 SER A CA 1
ATOM 745 C C . SER A 1 91 ? 0.561 -2.857 -8.981 1.00 93.75 91 SER A C 1
ATOM 747 O O . SER A 1 91 ? 1.720 -2.904 -9.382 1.00 93.75 91 SER A O 1
ATOM 749 N N . SER A 1 92 ? -0.435 -2.338 -9.706 1.00 93.44 92 SER A N 1
ATOM 750 C CA . SER A 1 92 ? -0.245 -1.767 -11.045 1.00 93.44 92 SER A CA 1
ATOM 751 C C . SER A 1 92 ? 0.671 -0.542 -11.013 1.00 93.44 92 SER A C 1
ATOM 753 O O . SER A 1 92 ? 1.589 -0.424 -11.823 1.00 93.44 92 SER A O 1
ATOM 755 N N . THR A 1 93 ? 0.461 0.351 -10.039 1.00 90.25 93 THR A N 1
ATOM 756 C CA . THR A 1 93 ? 1.284 1.553 -9.848 1.00 90.25 93 THR A CA 1
ATOM 757 C C . THR A 1 93 ? 2.734 1.183 -9.545 1.00 90.25 93 THR A C 1
ATOM 759 O O . THR A 1 93 ? 3.648 1.722 -10.165 1.00 90.25 93 THR A O 1
ATOM 762 N N . LEU A 1 94 ? 2.965 0.236 -8.636 1.00 88.50 94 LEU A N 1
ATOM 763 C CA . LEU A 1 94 ? 4.311 -0.204 -8.279 1.00 88.50 94 LEU A CA 1
ATOM 764 C C . LEU A 1 94 ? 4.967 -0.978 -9.427 1.00 88.50 94 LEU A C 1
ATOM 766 O O . LEU A 1 94 ? 6.125 -0.731 -9.729 1.00 88.50 94 LEU A O 1
ATOM 770 N N . HIS A 1 95 ? 4.246 -1.864 -10.118 1.00 89.31 95 HIS A N 1
ATOM 771 C CA . HIS A 1 95 ? 4.792 -2.591 -11.267 1.00 89.31 95 HIS A CA 1
ATOM 772 C C . HIS A 1 95 ? 5.322 -1.627 -12.332 1.00 89.31 95 HIS A C 1
ATOM 774 O O . HIS A 1 95 ? 6.499 -1.697 -12.682 1.00 89.31 95 HIS A O 1
ATOM 780 N N . LYS A 1 96 ? 4.485 -0.664 -12.738 1.00 88.12 96 LYS A N 1
ATOM 781 C CA . LYS A 1 96 ? 4.817 0.332 -13.758 1.00 88.12 96 LYS A CA 1
ATOM 782 C C . LYS A 1 96 ? 6.001 1.219 -13.375 1.00 88.12 96 LYS A C 1
ATOM 784 O O . LYS A 1 96 ? 6.872 1.462 -14.194 1.00 88.12 96 LYS A O 1
ATOM 789 N N . ASN A 1 97 ? 6.023 1.735 -12.146 1.00 83.62 97 ASN A N 1
ATOM 790 C CA . ASN A 1 97 ? 7.012 2.751 -11.768 1.00 83.62 97 ASN A CA 1
ATOM 791 C C . ASN A 1 97 ? 8.306 2.173 -11.179 1.00 83.62 97 ASN A C 1
ATOM 793 O O . ASN A 1 97 ? 9.287 2.900 -11.063 1.00 83.62 97 ASN A O 1
ATOM 797 N N . ILE A 1 98 ? 8.306 0.906 -10.758 1.00 79.25 98 ILE A N 1
ATOM 798 C CA . ILE A 1 98 ? 9.426 0.308 -10.016 1.00 79.25 98 ILE A CA 1
ATOM 799 C C . ILE A 1 98 ? 10.087 -0.836 -10.779 1.00 79.25 98 ILE A C 1
ATOM 801 O O . ILE A 1 98 ? 11.297 -1.017 -10.680 1.00 79.25 98 ILE A O 1
ATOM 805 N N . TYR A 1 99 ? 9.302 -1.651 -11.483 1.00 75.62 99 TYR A N 1
ATOM 806 C CA . TYR A 1 99 ? 9.784 -2.919 -12.033 1.00 75.62 99 TYR A CA 1
ATOM 807 C C . TYR A 1 99 ? 9.769 -2.986 -13.562 1.00 75.62 99 TYR A C 1
ATOM 809 O O . TYR A 1 99 ? 10.345 -3.926 -14.107 1.00 75.62 99 TYR A O 1
ATOM 817 N N . GLU A 1 100 ? 9.126 -2.032 -14.237 1.00 72.69 100 GLU A N 1
ATOM 818 C CA . GLU A 1 100 ? 9.160 -1.865 -15.699 1.00 72.69 100 GLU A CA 1
ATOM 819 C C . GLU A 1 100 ? 10.236 -0.861 -16.169 1.00 72.69 100 GLU A C 1
ATOM 821 O O . GLU A 1 100 ? 10.315 -0.568 -17.364 1.00 72.69 100 GLU A O 1
ATOM 826 N N . HIS A 1 101 ? 11.074 -0.358 -15.254 1.00 57.06 101 HIS A N 1
ATOM 827 C CA . HIS A 1 101 ? 12.190 0.553 -15.526 1.00 57.06 101 HIS A CA 1
ATOM 828 C C . HIS A 1 101 ? 13.543 -0.084 -15.206 1.00 57.06 101 HIS A C 1
ATOM 830 O O . HIS A 1 101 ? 13.649 -0.752 -14.152 1.00 57.06 101 HIS A O 1
#

Foldseek 3Di:
DDLVVLLVQLLVLLVVLCVDPQCVVCVPPQLSSLQVSLLSSCVSVVQPQWDWDDPDPQWIWTAGPVGQIDIDRNVPAPTSVVSVRRSSVSSVSCCVRPVVD

Sequence (101 aa):
MVISQIMTRLDQEYDLFLQSQSYQAHKNSEIALKALFFSEALKTLKYPHSDVVALGGGSYKFINFNHFELNVNLFDTPQFKNKTGFIHWLSSTLHKNIYEH